Protein AF-A0A8H5UGM8-F1 (afdb_monomer_lite)

Sequence (174 aa):
MSLGTSNDRRRMASRPVYREWVQEFKPRLREKGLYYENPLTRDDIRDKAFNTFKIESEYHARVRSFIRDSQRDELRKYIRSIVPQAEDNSTQAKQRRSKTIKAMLAIVLDGLDASEFGIAAPSNLLRGNGTWDMPRTKDWIRTKVHFIGRYANMSAAEKEKLRAEATKRKEERG

Structure (mmCIF, N/CA/C/O backbone):
data_AF-A0A8H5UGM8-F1
#
_entry.id   AF-A0A8H5UGM8-F1
#
loop_
_atom_site.group_PDB
_atom_site.id
_atom_site.type_symbol
_atom_site.label_atom_id
_atom_site.label_alt_id
_atom_site.label_comp_id
_atom_site.label_asym_id
_atom_site.label_entity_id
_atom_site.la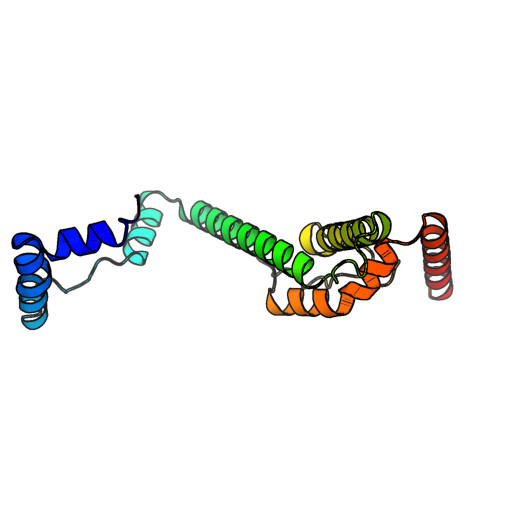bel_seq_id
_atom_site.pdbx_PDB_ins_code
_atom_site.Cartn_x
_atom_site.Cartn_y
_atom_site.Cartn_z
_atom_site.occupancy
_atom_site.B_iso_or_equiv
_atom_site.auth_seq_id
_atom_site.auth_comp_id
_atom_site.auth_asym_id
_atom_site.auth_atom_id
_atom_site.pdbx_PDB_model_num
ATOM 1 N N . MET A 1 1 ? -1.318 6.705 24.830 1.00 38.00 1 MET A N 1
ATOM 2 C CA . MET A 1 1 ? -1.252 5.550 25.752 1.00 38.00 1 MET A CA 1
ATOM 3 C C . MET A 1 1 ? 0.002 4.754 25.432 1.00 38.00 1 MET A C 1
ATOM 5 O O . MET A 1 1 ? 0.028 4.063 24.423 1.00 38.00 1 MET A O 1
ATOM 9 N N . SER A 1 2 ? 1.064 4.925 26.222 1.00 38.00 2 SER A N 1
ATOM 10 C CA . SER A 1 2 ? 2.289 4.133 26.072 1.00 38.00 2 SER A CA 1
ATOM 11 C C . SER A 1 2 ? 1.995 2.709 26.542 1.00 38.00 2 SER A C 1
ATOM 13 O O . SER A 1 2 ? 1.570 2.511 27.679 1.00 38.00 2 SER A O 1
ATOM 15 N N . LEU A 1 3 ? 2.133 1.726 25.653 1.00 49.84 3 LEU A N 1
ATOM 16 C CA . LEU A 1 3 ? 2.034 0.316 26.012 1.00 49.84 3 LEU A CA 1
ATOM 17 C C . LEU A 1 3 ? 3.177 0.013 26.986 1.00 49.84 3 LEU A C 1
ATOM 19 O O . LEU A 1 3 ? 4.335 -0.033 26.579 1.00 49.84 3 LEU A O 1
ATOM 23 N N . GLY A 1 4 ? 2.841 -0.155 28.268 1.00 48.22 4 GLY A N 1
ATOM 24 C CA . GLY A 1 4 ? 3.800 -0.464 29.324 1.00 48.22 4 GLY A CA 1
ATOM 25 C C . GLY A 1 4 ? 4.722 -1.606 28.898 1.00 48.22 4 GLY A C 1
ATOM 26 O O . GLY A 1 4 ? 4.260 -2.672 28.467 1.00 48.22 4 GLY A O 1
ATOM 27 N N . THR A 1 5 ? 6.027 -1.347 28.973 1.00 59.22 5 THR A N 1
ATOM 28 C CA . THR A 1 5 ? 7.080 -2.303 28.630 1.00 59.22 5 THR A CA 1
ATOM 29 C C . THR A 1 5 ? 6.922 -3.582 29.461 1.00 59.22 5 THR A C 1
ATOM 31 O O . THR A 1 5 ? 6.292 -3.583 30.519 1.00 59.22 5 THR A O 1
ATOM 34 N N . SER A 1 6 ? 7.485 -4.700 28.992 1.00 67.12 6 SER A N 1
ATOM 35 C CA . SER A 1 6 ? 7.424 -6.007 29.679 1.00 67.12 6 SER A CA 1
ATOM 36 C C . SER A 1 6 ? 7.766 -5.919 31.182 1.00 67.12 6 SER A C 1
ATOM 38 O O . SER A 1 6 ? 7.152 -6.585 32.018 1.00 67.12 6 SER A O 1
ATOM 40 N N . ASN A 1 7 ? 8.674 -5.004 31.536 1.00 77.81 7 ASN A N 1
ATOM 41 C CA . ASN A 1 7 ? 9.101 -4.742 32.907 1.00 77.81 7 ASN A CA 1
ATOM 42 C C . ASN A 1 7 ? 7.983 -4.143 33.787 1.00 77.81 7 ASN A C 1
ATOM 44 O O . ASN A 1 7 ? 7.839 -4.498 34.954 1.00 77.81 7 ASN A O 1
ATOM 48 N N . ASP A 1 8 ? 7.134 -3.292 33.213 1.00 76.19 8 ASP A N 1
ATOM 49 C CA . ASP A 1 8 ? 6.035 -2.630 33.919 1.00 76.19 8 ASP A CA 1
ATOM 50 C C . ASP A 1 8 ? 4.906 -3.618 34.255 1.00 76.19 8 ASP A C 1
ATOM 52 O O . ASP A 1 8 ? 4.359 -3.603 35.359 1.00 76.19 8 ASP A O 1
ATOM 56 N N . ARG A 1 9 ? 4.624 -4.567 33.348 1.00 73.56 9 ARG A N 1
ATOM 57 C CA . ARG A 1 9 ? 3.666 -5.659 33.605 1.00 73.56 9 ARG A CA 1
ATOM 58 C C . ARG A 1 9 ? 4.146 -6.579 34.723 1.00 73.56 9 ARG A C 1
ATOM 60 O O . ARG A 1 9 ? 3.357 -6.931 35.596 1.00 73.56 9 ARG A O 1
ATOM 67 N N . ARG A 1 10 ? 5.436 -6.934 34.722 1.00 77.81 10 ARG A N 1
ATOM 68 C CA . ARG A 1 10 ? 6.042 -7.763 35.775 1.00 77.81 10 ARG A CA 1
ATOM 69 C C . ARG A 1 10 ? 6.029 -7.041 37.128 1.00 77.81 10 ARG A C 1
ATOM 71 O O . ARG A 1 10 ? 5.649 -7.653 38.122 1.00 77.81 10 ARG A O 1
ATOM 78 N N . ARG A 1 11 ? 6.341 -5.738 37.153 1.00 81.12 11 ARG A N 1
ATOM 79 C CA . ARG A 1 11 ? 6.272 -4.899 38.364 1.00 81.12 11 ARG A CA 1
ATOM 80 C C . ARG A 1 11 ? 4.851 -4.772 38.913 1.00 81.12 11 ARG A C 1
ATOM 82 O O . ARG A 1 11 ? 4.660 -4.767 40.123 1.00 81.12 11 ARG A O 1
ATOM 89 N N . MET A 1 12 ? 3.845 -4.649 38.048 1.00 80.00 12 MET A N 1
ATOM 90 C CA . MET A 1 12 ? 2.448 -4.611 38.488 1.00 80.00 12 MET A CA 1
ATOM 91 C C . MET A 1 12 ? 2.001 -5.960 39.054 1.00 80.00 12 MET A C 1
ATOM 93 O O . MET A 1 12 ? 1.386 -5.987 40.113 1.00 80.00 12 MET A O 1
ATOM 97 N N . ALA A 1 13 ? 2.376 -7.074 38.418 1.00 77.25 13 ALA A N 1
ATOM 98 C CA . ALA A 1 13 ? 2.017 -8.421 38.867 1.00 77.25 13 ALA A CA 1
ATOM 99 C C . ALA A 1 13 ? 2.612 -8.816 40.235 1.00 77.25 13 ALA A C 1
ATOM 101 O O . ALA A 1 13 ? 2.061 -9.681 40.918 1.00 77.25 13 ALA A O 1
ATOM 102 N N . SER A 1 14 ? 3.721 -8.197 40.653 1.00 82.69 14 SER A N 1
ATOM 103 C CA . SER A 1 14 ? 4.320 -8.426 41.973 1.00 82.69 14 SER A CA 1
ATOM 104 C C . SER A 1 14 ? 3.679 -7.605 43.095 1.00 82.69 14 SER A C 1
ATOM 106 O O . SER A 1 14 ? 3.994 -7.842 44.258 1.00 82.69 14 SER A O 1
ATOM 108 N N . ARG A 1 15 ? 2.803 -6.637 42.788 1.00 89.12 15 ARG A N 1
ATOM 109 C CA . ARG A 1 15 ? 2.125 -5.834 43.815 1.00 89.12 15 ARG A CA 1
ATOM 110 C C . ARG A 1 15 ? 1.013 -6.659 44.477 1.00 89.12 15 ARG A C 1
ATOM 112 O O . ARG A 1 15 ? 0.131 -7.115 43.749 1.00 89.12 15 ARG A O 1
ATOM 119 N N . PRO A 1 16 ? 0.988 -6.782 45.819 1.00 89.88 16 PRO A N 1
ATOM 120 C CA . PRO A 1 16 ? -0.033 -7.552 46.537 1.00 89.88 16 PRO A CA 1
ATOM 121 C C . PRO A 1 16 ? -1.459 -7.147 46.153 1.00 89.88 16 PRO A C 1
ATOM 123 O O . PRO A 1 16 ? -2.229 -7.980 45.697 1.00 89.88 16 PRO A O 1
ATOM 126 N N . VAL A 1 17 ? -1.745 -5.840 46.146 1.00 90.06 17 VAL A N 1
ATOM 127 C CA . VAL A 1 17 ? -3.059 -5.288 45.765 1.00 90.06 17 VAL A CA 1
ATOM 128 C C . VAL A 1 17 ? -3.462 -5.653 44.331 1.00 90.06 17 VAL A C 1
ATOM 130 O O . VAL A 1 17 ? -4.627 -5.920 44.053 1.00 90.06 17 VAL A O 1
ATOM 133 N N . TYR A 1 18 ? -2.510 -5.678 43.390 1.00 86.81 18 TYR A N 1
ATOM 134 C CA . TYR A 1 18 ? -2.810 -6.069 42.011 1.00 86.81 18 TYR A CA 1
ATOM 135 C C . TYR A 1 18 ? -3.113 -7.564 41.915 1.00 86.81 18 TYR A C 1
ATOM 137 O O . TYR A 1 18 ? -4.009 -7.950 41.170 1.00 86.81 18 TYR A O 1
ATOM 145 N N . ARG A 1 19 ? -2.388 -8.401 42.665 1.00 84.56 19 ARG A N 1
ATOM 146 C CA . ARG A 1 19 ? -2.623 -9.846 42.717 1.00 84.56 19 ARG A CA 1
ATOM 147 C C . ARG A 1 19 ? -3.981 -10.161 43.343 1.00 84.56 19 ARG A C 1
ATOM 149 O O . ARG A 1 19 ? -4.796 -10.793 42.678 1.00 84.56 19 ARG A O 1
ATOM 156 N N . GLU A 1 20 ? -4.250 -9.635 44.533 1.00 88.81 20 GLU A N 1
ATOM 157 C CA . GLU A 1 20 ? -5.529 -9.796 45.236 1.00 88.81 20 GLU A CA 1
ATOM 158 C C . GLU A 1 20 ? -6.702 -9.334 44.363 1.00 88.81 20 GLU A C 1
ATOM 160 O O . GLU A 1 20 ? -7.708 -10.023 44.229 1.00 88.81 20 GLU A O 1
ATOM 165 N N . TRP A 1 21 ? -6.572 -8.200 43.672 1.00 86.44 21 TRP A N 1
ATOM 166 C CA . TRP A 1 21 ? -7.638 -7.713 42.800 1.00 86.44 21 TRP A CA 1
ATOM 167 C C . TRP A 1 21 ? -7.785 -8.525 41.501 1.00 86.44 21 TRP A C 1
ATOM 169 O O . TRP A 1 21 ? -8.878 -8.970 41.147 1.00 86.44 21 TRP A O 1
ATOM 179 N N . VAL A 1 22 ? -6.703 -8.698 40.738 1.00 86.25 22 VAL A N 1
ATOM 180 C CA . VAL A 1 22 ? -6.760 -9.240 39.368 1.00 86.25 22 VAL A CA 1
ATOM 181 C C . VAL A 1 22 ? -6.793 -10.762 39.342 1.00 86.25 22 VAL A C 1
ATOM 183 O O . VAL A 1 22 ? -7.474 -11.319 38.480 1.00 86.25 22 VAL A O 1
ATOM 186 N N . GLN A 1 23 ? -6.064 -11.422 40.241 1.00 84.44 23 GLN A N 1
ATOM 187 C CA . GLN A 1 23 ? -5.907 -12.877 40.253 1.00 84.44 23 GLN A CA 1
ATOM 188 C C . GLN A 1 23 ? -6.846 -13.579 41.236 1.00 84.44 23 GLN A C 1
ATOM 190 O O . GLN A 1 23 ? -7.157 -14.740 41.008 1.00 84.44 23 GLN A O 1
ATOM 195 N N . GLU A 1 24 ? -7.339 -12.901 42.275 1.00 86.62 24 GLU A N 1
ATOM 196 C CA . GLU A 1 24 ? -8.201 -13.538 43.284 1.00 86.62 24 GLU A CA 1
ATOM 197 C C . GLU A 1 24 ? -9.632 -12.986 43.235 1.00 86.62 24 GLU A C 1
ATOM 199 O O . GLU A 1 24 ? -10.592 -13.726 43.015 1.00 86.62 24 GLU A O 1
ATOM 204 N N . PHE A 1 25 ? -9.800 -11.667 43.345 1.00 88.06 25 PHE A N 1
ATOM 205 C CA . PHE A 1 25 ? -11.117 -11.038 43.418 1.00 88.06 25 PHE A CA 1
ATOM 206 C C . PHE A 1 25 ? -11.897 -11.134 42.099 1.00 88.06 25 PHE A C 1
ATOM 208 O O . PHE A 1 25 ? -13.048 -11.574 42.098 1.00 88.06 25 PHE A O 1
ATOM 215 N N . LYS A 1 26 ? -11.287 -10.768 40.960 1.00 84.31 26 LYS A N 1
ATOM 216 C CA . LYS A 1 26 ? -11.962 -10.833 39.647 1.00 84.31 26 LYS A CA 1
ATOM 217 C C . LYS A 1 26 ? -12.369 -12.264 39.254 1.00 84.31 26 LYS A C 1
ATOM 219 O O . LYS A 1 26 ? -13.501 -12.415 38.793 1.00 84.31 26 LYS A O 1
ATOM 224 N N . PRO A 1 27 ? -11.526 -13.304 39.416 1.00 85.56 27 PRO A N 1
ATOM 225 C CA . PRO A 1 27 ? -11.940 -14.685 39.162 1.00 85.56 27 PRO A CA 1
ATOM 226 C C . PRO A 1 27 ? -13.043 -15.166 40.105 1.00 85.56 27 PRO A C 1
ATOM 228 O O . PRO A 1 27 ? -14.025 -15.723 39.626 1.00 85.56 27 PRO A O 1
ATOM 231 N N . ARG A 1 28 ? -12.978 -14.837 41.403 1.00 87.31 28 ARG A N 1
ATOM 232 C CA . ARG A 1 28 ? -14.044 -15.178 42.362 1.00 87.31 28 ARG A CA 1
ATOM 233 C C . ARG A 1 28 ? -15.397 -14.558 41.996 1.00 87.31 28 ARG A C 1
ATOM 235 O O . ARG A 1 28 ? -16.440 -15.154 42.243 1.00 87.31 28 ARG A O 1
ATOM 242 N N . LEU A 1 29 ? -15.403 -13.357 41.416 1.00 83.88 29 LEU A N 1
ATOM 243 C CA . LEU A 1 29 ? -16.627 -12.743 40.890 1.00 83.88 29 LEU A CA 1
ATOM 244 C C . LEU A 1 29 ? -17.129 -13.433 39.613 1.00 83.88 29 LEU A C 1
ATOM 246 O O . LEU A 1 29 ? -18.338 -13.607 39.475 1.00 83.88 29 LEU A O 1
ATOM 250 N N . ARG A 1 30 ? -16.224 -13.874 38.723 1.00 78.06 30 ARG A N 1
ATOM 251 C CA . ARG A 1 30 ? -16.576 -14.665 37.526 1.00 78.06 30 ARG A CA 1
ATOM 252 C C . ARG A 1 30 ? -17.235 -15.988 37.888 1.00 78.06 30 ARG A C 1
ATOM 254 O O . ARG A 1 30 ? -18.266 -16.308 37.316 1.00 78.06 30 ARG A O 1
ATOM 261 N N . GLU A 1 31 ? -16.661 -16.726 38.836 1.00 83.88 31 GLU A N 1
ATOM 262 C CA . GLU A 1 31 ? -17.210 -18.007 39.309 1.00 83.88 31 GLU A CA 1
ATOM 263 C C . GLU A 1 31 ? -18.624 -17.853 39.876 1.00 83.88 31 GLU A C 1
ATOM 265 O O . GLU A 1 31 ? -19.459 -18.736 39.716 1.00 83.88 31 GLU A O 1
ATOM 270 N N . LYS A 1 32 ? -18.911 -16.703 40.494 1.00 86.75 32 LYS A N 1
ATOM 271 C CA . LYS A 1 32 ? -20.233 -16.367 41.036 1.00 86.75 32 LYS A CA 1
ATOM 272 C C . LYS A 1 32 ? -21.194 -15.764 40.006 1.00 86.75 32 LYS A C 1
ATOM 274 O O . LYS A 1 32 ? -22.302 -15.399 40.380 1.00 86.75 32 LYS A O 1
ATOM 279 N N . GLY A 1 33 ? -20.775 -15.597 38.748 1.00 78.25 33 GLY A N 1
ATOM 280 C CA . GLY A 1 33 ? -21.573 -14.952 37.698 1.00 78.25 33 GLY A CA 1
ATOM 281 C C . GLY A 1 33 ? -21.851 -13.460 37.929 1.00 78.25 33 GLY A C 1
ATOM 282 O O . GLY A 1 33 ? -22.659 -12.867 37.225 1.00 78.25 33 GLY A O 1
ATOM 283 N N . LEU A 1 34 ? -21.190 -12.826 38.902 1.00 73.94 34 LEU A N 1
ATOM 284 C CA . LEU A 1 34 ? -21.471 -11.448 39.299 1.00 73.94 34 LEU A CA 1
ATOM 285 C C . LEU A 1 34 ? -20.746 -10.450 38.384 1.00 73.94 34 LEU A C 1
ATOM 287 O O . LEU A 1 34 ? -19.547 -10.583 38.136 1.00 73.94 34 LEU A O 1
ATOM 291 N N . TYR A 1 35 ? -21.453 -9.399 37.954 1.00 68.25 35 TYR A N 1
ATOM 292 C CA . TYR A 1 35 ? -20.912 -8.260 37.189 1.00 68.25 35 TYR A CA 1
ATOM 293 C C . TYR A 1 35 ? -20.353 -8.596 35.788 1.00 68.25 35 TYR A C 1
ATOM 295 O O . TYR A 1 35 ? -19.555 -7.831 35.245 1.00 68.25 35 TYR A O 1
ATOM 303 N N . TYR A 1 36 ? -20.761 -9.728 35.201 1.00 67.88 36 TYR A N 1
ATOM 304 C CA . TYR A 1 36 ? -20.412 -10.128 33.826 1.00 67.88 36 TYR A CA 1
ATOM 305 C C . TYR A 1 36 ? -21.572 -10.029 32.834 1.00 67.88 36 TYR A C 1
ATOM 307 O O . TYR A 1 36 ? -21.393 -10.322 31.653 1.00 67.88 36 TYR A O 1
ATOM 315 N N . GLU A 1 37 ? -22.743 -9.592 33.285 1.00 66.25 37 GLU A N 1
ATOM 316 C CA . GLU A 1 37 ? -23.873 -9.335 32.404 1.00 66.25 37 GLU A CA 1
ATOM 317 C C . GLU A 1 37 ? -23.558 -8.097 31.554 1.00 66.25 37 GLU A C 1
ATOM 319 O O . GLU A 1 37 ? -23.517 -6.971 32.045 1.00 66.25 37 GLU A O 1
ATOM 324 N N . ASN A 1 38 ? -23.293 -8.327 30.267 1.00 66.06 38 ASN A N 1
ATOM 325 C CA . ASN A 1 38 ? -23.036 -7.307 29.249 1.00 66.06 38 ASN A CA 1
ATOM 326 C C . ASN A 1 38 ? -21.714 -6.521 29.407 1.00 66.06 38 ASN A C 1
ATOM 328 O O . ASN A 1 38 ? -21.718 -5.319 29.695 1.00 66.06 38 ASN A O 1
ATOM 332 N N . PRO A 1 39 ? -20.545 -7.155 29.166 1.00 73.75 39 PRO A N 1
ATOM 333 C CA . PRO A 1 39 ? -19.306 -6.403 29.038 1.00 73.75 39 PRO A CA 1
ATOM 334 C C . PRO A 1 39 ? -19.446 -5.442 27.857 1.00 73.75 39 PRO A C 1
ATOM 336 O O . PRO A 1 39 ? -19.521 -5.873 26.712 1.00 73.75 39 PRO A O 1
ATOM 339 N N . LEU A 1 40 ? -19.474 -4.142 28.153 1.00 80.38 40 LEU A N 1
ATOM 340 C CA . LEU A 1 40 ? -19.509 -3.087 27.149 1.00 80.38 40 LEU A CA 1
ATOM 341 C C . LEU A 1 40 ? -18.380 -3.323 26.137 1.00 80.38 40 LEU A C 1
ATOM 343 O O . LEU A 1 40 ? -17.196 -3.196 26.470 1.00 80.38 40 LEU A O 1
ATOM 347 N N . THR A 1 41 ? -18.739 -3.707 24.916 1.00 88.12 41 THR A N 1
ATOM 348 C CA . THR A 1 41 ? -17.751 -4.036 23.897 1.00 88.12 41 THR A CA 1
ATOM 349 C C . THR A 1 41 ? -17.233 -2.765 23.238 1.00 88.12 41 THR A C 1
ATOM 351 O O . THR A 1 41 ? -17.841 -1.693 23.282 1.00 88.12 41 THR A O 1
ATOM 354 N N . ARG A 1 42 ? -16.074 -2.876 22.584 1.00 90.62 42 ARG A N 1
ATOM 355 C CA . ARG A 1 42 ? -15.555 -1.794 21.738 1.00 90.62 42 ARG A CA 1
ATOM 356 C C . ARG A 1 42 ? -16.579 -1.388 20.675 1.00 90.62 42 ARG A C 1
ATOM 358 O O . ARG A 1 42 ? -16.659 -0.214 20.327 1.00 90.62 42 ARG A O 1
ATOM 365 N N . ASP A 1 43 ? -17.316 -2.364 20.165 1.00 90.75 43 ASP A N 1
ATOM 366 C CA . ASP A 1 43 ? -18.276 -2.166 19.096 1.00 90.75 43 ASP A CA 1
ATOM 367 C C . ASP A 1 43 ? -19.516 -1.436 19.644 1.00 90.75 43 ASP A C 1
ATOM 369 O O . ASP A 1 43 ? -19.881 -0.410 19.083 1.00 90.75 43 ASP A O 1
ATOM 373 N N . ASP A 1 44 ? -20.003 -1.788 20.841 1.00 91.56 44 ASP A N 1
ATOM 374 C CA . ASP A 1 44 ? -21.066 -1.029 21.528 1.00 91.56 44 ASP A CA 1
ATOM 375 C C . ASP A 1 44 ? -20.671 0.431 21.798 1.00 91.56 44 ASP A C 1
ATOM 377 O O . ASP A 1 44 ? -21.482 1.349 21.670 1.00 91.56 44 ASP A O 1
ATOM 381 N N . ILE A 1 45 ? -19.416 0.674 22.199 1.00 93.19 45 ILE A N 1
ATOM 382 C CA . ILE A 1 45 ? -18.900 2.034 22.429 1.00 93.19 45 ILE A CA 1
ATOM 383 C C . ILE A 1 45 ? -18.833 2.810 21.117 1.00 93.19 45 ILE A C 1
ATOM 385 O O . ILE A 1 45 ? -19.200 3.984 21.080 1.00 93.19 45 ILE A O 1
ATOM 389 N N . ARG A 1 46 ? -18.351 2.170 20.048 1.00 93.88 46 ARG A N 1
ATOM 390 C CA . ARG A 1 46 ? -18.265 2.774 18.718 1.00 93.88 46 ARG A CA 1
ATOM 391 C C . ARG A 1 46 ? -19.655 3.145 18.210 1.00 93.88 46 ARG A C 1
ATOM 393 O O . ARG A 1 46 ? -19.836 4.277 17.777 1.00 93.88 46 ARG A O 1
ATOM 400 N N . ASP A 1 47 ? -20.626 2.253 18.342 1.0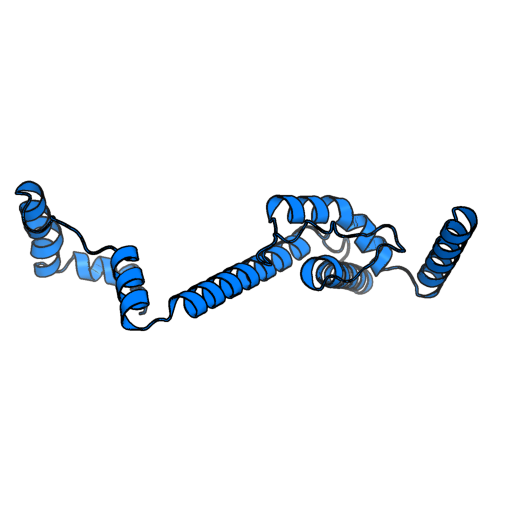0 94.56 47 ASP A N 1
ATOM 401 C CA . ASP A 1 47 ? -21.987 2.474 17.854 1.00 94.56 47 ASP A CA 1
ATOM 402 C C . ASP A 1 47 ? -22.690 3.562 18.679 1.00 94.56 47 ASP A C 1
ATOM 404 O O . ASP A 1 47 ? -23.342 4.452 18.130 1.00 94.56 47 ASP A O 1
ATOM 408 N N . LYS A 1 48 ? -22.475 3.593 20.003 1.00 94.50 48 LYS A N 1
ATOM 409 C CA . LYS A 1 48 ? -22.886 4.730 20.845 1.00 94.50 48 LYS A CA 1
ATOM 410 C C . LYS A 1 48 ? -22.237 6.035 20.385 1.00 94.50 48 LYS A C 1
ATOM 412 O O . LYS A 1 48 ? -22.924 7.044 20.283 1.00 94.50 48 LYS A O 1
ATOM 417 N N . ALA A 1 49 ? -20.942 6.036 20.074 1.00 95.00 49 ALA A N 1
ATOM 418 C CA . ALA A 1 49 ? -20.252 7.226 19.585 1.00 95.00 49 ALA A CA 1
ATOM 419 C C . ALA A 1 49 ? -20.784 7.685 18.216 1.00 95.00 49 ALA A C 1
ATOM 421 O O . ALA A 1 49 ? -20.963 8.883 18.005 1.00 95.00 49 ALA A O 1
ATOM 422 N N . PHE A 1 50 ? -21.098 6.762 17.306 1.00 97.12 50 PHE A N 1
ATOM 423 C CA . PHE A 1 50 ? -21.756 7.084 16.039 1.00 97.12 50 PHE A CA 1
ATOM 424 C C . PHE A 1 50 ? -23.122 7.722 16.271 1.00 97.12 50 PHE A C 1
ATOM 426 O O . PHE A 1 50 ? -23.416 8.767 15.692 1.00 97.12 50 PHE A O 1
ATOM 433 N N . ASN A 1 51 ? -23.920 7.159 17.177 1.00 95.06 51 ASN A N 1
ATOM 434 C CA . ASN A 1 51 ? -25.240 7.683 17.500 1.00 95.06 51 ASN A CA 1
ATOM 435 C C . ASN A 1 51 ? -25.192 9.064 18.159 1.00 95.06 51 ASN A C 1
ATOM 437 O O . ASN A 1 51 ? -26.005 9.919 17.801 1.00 95.06 51 ASN A O 1
ATOM 441 N N . THR A 1 52 ? -24.247 9.290 19.071 1.00 97.12 52 THR A N 1
ATOM 442 C CA . THR A 1 52 ? -24.107 10.548 19.817 1.00 97.12 52 THR A CA 1
ATOM 443 C C . THR A 1 52 ? -23.467 11.652 18.980 1.00 97.12 52 THR A C 1
ATOM 445 O O . THR A 1 52 ? -23.972 12.769 18.958 1.00 97.12 52 THR A O 1
ATOM 448 N N . PHE A 1 53 ? -22.368 11.359 18.280 1.00 96.19 53 PHE A N 1
ATOM 449 C CA . PHE A 1 53 ? -21.558 12.375 17.597 1.00 96.19 53 PHE A CA 1
ATOM 450 C C . PHE A 1 53 ? -21.802 12.450 16.084 1.00 96.19 53 PHE A C 1
ATOM 452 O O . PHE A 1 53 ? -21.302 13.366 15.441 1.00 96.19 53 PHE A O 1
ATOM 459 N N . LYS A 1 54 ? -22.556 11.504 15.504 1.00 95.50 54 LYS A N 1
ATOM 460 C CA . LYS A 1 54 ? -22.878 11.438 14.063 1.00 95.50 54 LYS A CA 1
ATOM 461 C C . LYS A 1 54 ? -21.645 11.386 13.143 1.00 95.50 54 LYS A C 1
ATOM 463 O O . LYS A 1 54 ? -21.664 11.899 12.031 1.00 95.50 54 LYS A O 1
ATOM 468 N N . ILE A 1 55 ? -20.581 10.717 13.596 1.00 95.75 55 ILE A N 1
ATOM 469 C CA . ILE A 1 55 ? -19.262 10.648 12.925 1.00 95.75 55 ILE A CA 1
ATOM 470 C C . ILE A 1 55 ? -19.014 9.369 12.104 1.00 95.75 55 ILE A C 1
ATOM 472 O O . ILE A 1 55 ? -17.889 9.117 11.676 1.00 95.75 55 ILE A O 1
ATOM 476 N N . GLU A 1 56 ? -20.020 8.517 11.915 1.00 95.38 56 GLU A N 1
ATOM 477 C CA . GLU A 1 56 ? -19.856 7.188 11.304 1.00 95.38 56 GLU A CA 1
ATOM 478 C C . GLU A 1 56 ? -19.231 7.238 9.899 1.00 95.38 56 GLU A C 1
ATOM 480 O O . GLU A 1 56 ? -18.282 6.508 9.595 1.00 95.38 56 GLU A O 1
ATOM 485 N N . SER A 1 57 ? -19.708 8.150 9.049 1.00 94.12 57 SER A N 1
ATOM 486 C CA . SER A 1 57 ? -19.205 8.318 7.681 1.00 94.12 57 SER A CA 1
ATOM 487 C C . SER A 1 57 ? -17.725 8.719 7.654 1.00 94.12 57 SER A C 1
ATOM 489 O O . SER A 1 57 ? -16.936 8.133 6.904 1.00 94.12 57 SER A O 1
ATOM 491 N N . GLU A 1 58 ? -17.330 9.667 8.509 1.00 94.75 58 GLU A N 1
ATOM 492 C CA . GLU A 1 58 ? -15.949 10.126 8.663 1.00 94.75 58 GLU A CA 1
ATOM 493 C C . GLU A 1 58 ? -15.054 9.015 9.221 1.00 94.75 58 GLU A C 1
ATOM 495 O O . GLU A 1 58 ? -13.961 8.777 8.700 1.00 94.75 58 GLU A O 1
ATOM 500 N N . TYR A 1 59 ? -15.524 8.288 10.237 1.00 94.75 59 TYR A N 1
ATOM 501 C CA . TYR A 1 59 ? -14.808 7.145 10.793 1.00 94.75 59 TYR A CA 1
ATOM 502 C C . TYR A 1 59 ? -14.502 6.113 9.707 1.00 94.75 59 TYR A C 1
ATOM 504 O O . TYR A 1 59 ? -13.345 5.728 9.524 1.00 94.75 59 TYR A O 1
ATOM 512 N N . HIS A 1 60 ? -15.507 5.701 8.931 1.00 93.12 60 HIS A N 1
ATOM 513 C CA . HIS A 1 60 ? -15.300 4.728 7.864 1.00 93.12 60 HIS A CA 1
ATOM 514 C C . HIS A 1 60 ? -14.418 5.270 6.735 1.00 93.12 60 HIS A C 1
ATOM 516 O O . HIS A 1 60 ? -13.638 4.506 6.164 1.00 93.12 60 HIS A O 1
ATOM 522 N N . ALA A 1 61 ? -14.476 6.569 6.428 1.00 92.56 61 ALA A N 1
ATOM 523 C CA . ALA A 1 61 ? -13.551 7.193 5.484 1.00 92.56 61 ALA A CA 1
ATOM 524 C C . ALA A 1 61 ? -12.097 7.125 5.980 1.00 92.56 61 ALA A C 1
ATOM 526 O O . ALA A 1 61 ? -11.213 6.713 5.226 1.00 92.56 61 ALA A O 1
ATOM 527 N N . ARG A 1 62 ? -11.853 7.431 7.261 1.00 94.38 62 ARG A N 1
ATOM 528 C CA . ARG A 1 62 ? -10.527 7.325 7.890 1.00 94.38 62 ARG A CA 1
ATOM 529 C C . ARG A 1 62 ? -10.025 5.885 7.928 1.00 94.38 62 ARG A C 1
ATOM 531 O O . ARG A 1 62 ? -8.874 5.643 7.582 1.00 94.38 62 ARG A O 1
ATOM 538 N N . VAL A 1 63 ? -10.882 4.924 8.280 1.00 93.44 63 VAL A N 1
ATOM 539 C CA . VAL A 1 63 ? -10.539 3.492 8.253 1.00 93.44 63 VAL A CA 1
ATOM 540 C C . VAL A 1 63 ? -10.162 3.052 6.839 1.00 93.44 63 VAL A C 1
ATOM 542 O O . VAL A 1 63 ? -9.140 2.392 6.663 1.00 93.44 63 VAL A O 1
ATOM 545 N N . ARG A 1 64 ? -10.931 3.449 5.816 1.00 92.62 64 ARG A N 1
ATOM 546 C CA . ARG A 1 64 ? -10.595 3.147 4.415 1.00 92.62 64 ARG A CA 1
ATOM 547 C C . ARG A 1 64 ? -9.261 3.762 4.000 1.00 92.62 64 ARG A C 1
ATOM 549 O O . ARG A 1 64 ? -8.454 3.059 3.398 1.00 92.62 64 ARG A O 1
ATOM 556 N N . SER A 1 65 ? -9.009 5.027 4.346 1.00 93.00 65 SER A N 1
ATOM 557 C CA . SER A 1 65 ? -7.721 5.680 4.074 1.00 93.00 65 SER A CA 1
ATOM 558 C C . SER A 1 65 ? -6.576 4.930 4.744 1.00 93.00 65 SER A C 1
ATOM 560 O O . SER A 1 65 ? -5.610 4.580 4.080 1.00 93.00 65 SER A O 1
ATOM 562 N N . PHE A 1 66 ? -6.722 4.592 6.026 1.00 95.50 66 PHE A N 1
ATOM 563 C CA . PHE A 1 66 ? -5.713 3.854 6.779 1.00 95.50 66 PHE A CA 1
ATOM 564 C C . PHE A 1 66 ? -5.399 2.491 6.150 1.00 95.50 66 PHE A C 1
ATOM 566 O O . PHE A 1 66 ? -4.231 2.145 5.979 1.00 95.50 66 PHE A O 1
ATOM 573 N N . ILE A 1 67 ? -6.427 1.725 5.767 1.00 94.81 67 ILE A N 1
ATOM 574 C CA . ILE A 1 67 ? -6.243 0.436 5.086 1.00 94.81 67 ILE A CA 1
ATOM 575 C C . ILE A 1 67 ? -5.512 0.642 3.759 1.00 94.81 67 ILE A C 1
ATOM 577 O O . ILE A 1 67 ? -4.558 -0.079 3.471 1.00 94.81 67 ILE A O 1
ATOM 581 N N . ARG A 1 68 ? -5.924 1.635 2.964 1.00 93.62 68 ARG A N 1
ATOM 582 C CA . ARG A 1 68 ? -5.287 1.953 1.684 1.00 93.62 68 ARG A CA 1
ATOM 583 C C . ARG A 1 68 ? -3.815 2.323 1.874 1.00 93.62 68 ARG A C 1
ATOM 585 O O . ARG A 1 68 ? -2.964 1.770 1.186 1.00 93.62 68 ARG A O 1
ATOM 592 N N . ASP A 1 69 ? -3.493 3.196 2.819 1.00 95.12 69 ASP A N 1
ATOM 593 C CA . ASP A 1 69 ? -2.114 3.613 3.090 1.00 95.12 69 ASP A CA 1
ATOM 594 C C . ASP A 1 69 ? -1.256 2.438 3.580 1.00 95.12 69 ASP A C 1
ATOM 596 O O . ASP A 1 69 ? -0.143 2.226 3.092 1.00 95.12 69 ASP A O 1
ATOM 600 N N . SER A 1 70 ? -1.812 1.601 4.461 1.00 96.75 70 SER A N 1
ATOM 601 C CA . SER A 1 70 ? -1.156 0.383 4.939 1.00 96.75 70 SER A CA 1
ATOM 602 C C . SER A 1 70 ? -0.849 -0.593 3.796 1.00 96.75 70 SER A C 1
ATOM 604 O O . SER A 1 70 ? 0.285 -1.061 3.669 1.00 96.75 70 SER A O 1
ATOM 606 N N . GLN A 1 71 ? -1.819 -0.842 2.911 1.00 96.25 71 GLN A N 1
ATOM 607 C CA . GLN A 1 71 ? -1.628 -1.679 1.724 1.00 96.25 71 GLN A CA 1
ATOM 608 C C . GLN A 1 71 ? -0.600 -1.081 0.761 1.00 96.25 71 GLN A C 1
ATOM 610 O O . GLN A 1 71 ? 0.246 -1.806 0.238 1.00 96.25 71 GLN A O 1
ATOM 615 N N . ARG A 1 72 ? -0.630 0.239 0.543 1.00 95.50 72 ARG A N 1
ATOM 616 C CA . ARG A 1 72 ? 0.343 0.941 -0.303 1.00 95.50 72 ARG A CA 1
ATOM 617 C C . ARG A 1 72 ? 1.767 0.718 0.200 1.00 95.50 72 ARG A C 1
ATOM 619 O O . ARG A 1 72 ? 2.665 0.432 -0.595 1.00 95.50 72 ARG A O 1
ATOM 626 N N . ASP A 1 73 ? 1.983 0.816 1.507 1.00 97.00 73 ASP A N 1
ATOM 627 C CA . ASP A 1 73 ? 3.291 0.581 2.116 1.00 97.00 73 ASP A CA 1
ATOM 628 C C . ASP A 1 73 ? 3.704 -0.894 2.094 1.00 97.00 73 ASP A C 1
ATOM 630 O O . ASP A 1 73 ? 4.879 -1.203 1.865 1.00 97.00 73 ASP A O 1
ATOM 634 N N . GLU A 1 74 ? 2.761 -1.820 2.263 1.00 97.38 74 GLU A N 1
ATOM 635 C CA . GLU A 1 74 ? 3.017 -3.250 2.091 1.00 97.38 74 GLU A CA 1
ATOM 636 C C . GLU A 1 74 ? 3.446 -3.576 0.653 1.00 97.38 74 GLU A C 1
ATOM 638 O O . GLU A 1 74 ? 4.463 -4.241 0.442 1.00 97.38 74 GLU A O 1
ATOM 643 N N . LEU A 1 75 ? 2.735 -3.050 -0.348 1.00 96.19 75 LEU A N 1
ATOM 644 C CA . LEU A 1 75 ? 3.068 -3.231 -1.761 1.00 96.19 75 LEU A CA 1
ATOM 645 C C . LEU A 1 75 ? 4.417 -2.600 -2.112 1.00 96.19 75 LEU A C 1
ATOM 647 O O . LEU A 1 75 ? 5.204 -3.213 -2.8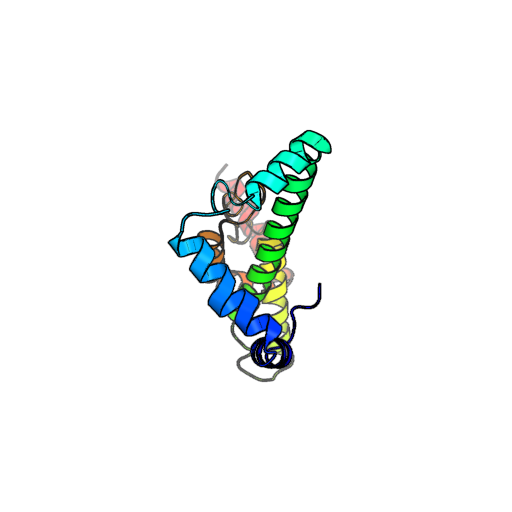32 1.00 96.19 75 LEU A O 1
ATOM 651 N N . ARG A 1 76 ? 4.747 -1.424 -1.559 1.00 96.88 76 ARG A N 1
ATOM 652 C CA . ARG A 1 76 ? 6.086 -0.822 -1.700 1.00 96.88 76 ARG A CA 1
ATOM 653 C C . ARG A 1 76 ? 7.186 -1.756 -1.211 1.00 96.88 76 ARG A C 1
ATOM 655 O O . ARG A 1 76 ? 8.202 -1.911 -1.891 1.00 96.88 76 ARG A O 1
ATOM 662 N N . LYS A 1 77 ? 7.003 -2.371 -0.038 1.00 97.44 77 LYS A N 1
ATOM 663 C CA . LYS A 1 77 ? 7.958 -3.342 0.519 1.00 97.44 77 LYS A CA 1
ATOM 664 C C . LYS A 1 77 ? 8.045 -4.586 -0.363 1.00 97.44 77 LYS A C 1
ATOM 666 O O . LYS A 1 77 ? 9.149 -5.000 -0.704 1.00 97.44 77 LYS A O 1
ATOM 671 N N . TYR A 1 78 ? 6.903 -5.114 -0.797 1.00 97.38 78 TYR A N 1
ATOM 672 C CA . TYR A 1 78 ? 6.828 -6.305 -1.641 1.00 97.38 78 TYR A CA 1
ATOM 673 C C . TYR A 1 78 ? 7.489 -6.116 -3.017 1.00 97.38 78 TYR A C 1
ATOM 675 O O . TYR A 1 78 ? 8.272 -6.953 -3.462 1.00 97.38 78 TYR A O 1
ATOM 683 N N . ILE A 1 79 ? 7.251 -4.980 -3.679 1.00 96.19 79 ILE A N 1
ATOM 684 C CA . ILE A 1 79 ? 7.911 -4.636 -4.947 1.00 96.19 79 ILE A CA 1
ATOM 685 C C . ILE A 1 79 ? 9.429 -4.579 -4.752 1.00 96.19 79 ILE A C 1
ATOM 687 O O . ILE A 1 79 ? 10.186 -5.132 -5.543 1.00 96.19 79 ILE A O 1
ATOM 691 N N . ARG A 1 80 ? 9.906 -3.958 -3.668 1.00 95.81 80 ARG A N 1
ATOM 692 C CA . ARG A 1 80 ? 11.346 -3.910 -3.382 1.00 95.81 80 ARG A CA 1
ATOM 693 C C . ARG A 1 80 ? 11.943 -5.288 -3.094 1.00 95.81 80 ARG A C 1
ATOM 695 O O . ARG A 1 80 ? 13.127 -5.457 -3.367 1.00 95.81 80 ARG A O 1
ATOM 702 N N . SER A 1 81 ? 11.175 -6.234 -2.548 1.00 95.94 81 SER A N 1
ATOM 703 C CA . SER A 1 81 ? 11.662 -7.592 -2.283 1.00 95.94 81 SER A CA 1
ATOM 704 C C . SER A 1 81 ? 11.672 -8.485 -3.522 1.00 95.94 81 SER A C 1
ATOM 706 O O . SER A 1 81 ? 12.532 -9.350 -3.616 1.00 95.94 81 SER A O 1
ATOM 708 N N . ILE A 1 82 ? 10.738 -8.293 -4.461 1.00 95.38 82 ILE A N 1
ATOM 709 C CA . ILE A 1 82 ? 10.637 -9.142 -5.660 1.00 95.38 82 ILE A CA 1
ATOM 710 C C . ILE A 1 82 ? 11.595 -8.709 -6.775 1.00 95.38 82 ILE A C 1
ATOM 712 O O . ILE A 1 82 ? 11.995 -9.529 -7.595 1.00 95.38 82 ILE A O 1
ATOM 716 N N . VAL A 1 83 ? 11.959 -7.422 -6.833 1.00 93.50 83 VAL A N 1
ATOM 717 C CA . VAL A 1 83 ? 12.921 -6.938 -7.827 1.00 93.50 83 VAL A CA 1
ATOM 718 C C . VAL A 1 83 ? 14.308 -7.481 -7.466 1.00 93.50 83 VAL A C 1
ATOM 720 O O . VAL A 1 83 ? 14.795 -7.153 -6.373 1.00 93.50 83 VAL A O 1
ATOM 723 N N . PRO A 1 84 ? 14.958 -8.244 -8.372 1.00 87.56 84 PRO A N 1
ATOM 724 C CA . PRO A 1 84 ? 16.262 -8.844 -8.119 1.00 87.56 84 PRO A CA 1
ATOM 725 C C . PRO A 1 84 ? 17.267 -7.832 -7.576 1.00 87.56 84 PRO A C 1
ATOM 727 O O . PRO A 1 84 ? 17.258 -6.652 -7.950 1.00 87.56 84 PRO A O 1
ATOM 730 N N . GLN A 1 85 ? 18.117 -8.285 -6.656 1.00 87.25 85 GLN A N 1
ATOM 731 C CA . GLN A 1 85 ? 19.254 -7.478 -6.231 1.00 87.25 85 GLN A CA 1
ATOM 732 C C . GLN A 1 85 ? 20.208 -7.278 -7.407 1.00 87.25 85 GLN A C 1
ATOM 734 O O . GLN A 1 85 ? 20.197 -8.043 -8.369 1.00 87.25 85 GLN A O 1
ATOM 739 N N . ALA A 1 86 ? 20.994 -6.207 -7.346 1.00 81.44 86 ALA A N 1
ATOM 740 C CA . ALA A 1 86 ? 22.031 -5.990 -8.338 1.00 81.44 86 ALA A CA 1
ATOM 741 C C . ALA A 1 86 ? 23.030 -7.159 -8.268 1.00 81.44 86 ALA A C 1
ATOM 743 O O . ALA A 1 86 ? 23.518 -7.470 -7.183 1.00 81.44 86 ALA A O 1
ATOM 744 N N . GLU A 1 87 ? 23.270 -7.814 -9.405 1.00 75.31 87 GLU A N 1
ATOM 745 C CA . GLU A 1 87 ? 24.183 -8.963 -9.521 1.00 75.31 87 GLU A CA 1
ATOM 746 C C . GLU A 1 87 ? 25.612 -8.586 -9.116 1.00 75.31 87 GLU A C 1
ATOM 748 O O . GLU A 1 87 ? 26.330 -9.383 -8.520 1.00 75.31 87 GLU A O 1
ATOM 753 N N . ASP A 1 88 ? 25.991 -7.335 -9.378 1.00 78.38 88 ASP A N 1
ATOM 754 C CA . ASP A 1 88 ? 27.234 -6.730 -8.943 1.00 78.38 88 ASP A CA 1
ATOM 755 C C . ASP A 1 88 ? 26.973 -5.437 -8.153 1.00 78.38 88 ASP A C 1
ATOM 757 O O . ASP A 1 88 ? 25.919 -4.798 -8.217 1.00 78.38 88 ASP A O 1
ATOM 761 N N . ASN A 1 89 ? 27.973 -5.002 -7.389 1.00 79.50 89 ASN A N 1
ATOM 762 C CA . ASN A 1 89 ? 27.903 -3.736 -6.661 1.00 79.50 89 ASN A CA 1
ATOM 763 C C . ASN A 1 89 ? 28.077 -2.502 -7.567 1.00 79.50 89 ASN A C 1
ATOM 765 O O . ASN A 1 89 ? 28.250 -1.392 -7.045 1.00 79.50 89 ASN A O 1
ATOM 769 N N . SER A 1 90 ? 27.997 -2.673 -8.893 1.00 89.12 90 SER A N 1
ATOM 770 C CA . SER A 1 90 ? 28.196 -1.603 -9.862 1.00 89.12 90 SER A CA 1
ATOM 771 C C . SER A 1 90 ? 27.120 -0.526 -9.737 1.00 89.12 90 SER A C 1
ATOM 773 O O . SER A 1 90 ? 25.941 -0.775 -9.450 1.00 89.12 90 SER A O 1
ATOM 775 N N . THR A 1 91 ? 27.520 0.717 -9.994 1.00 89.56 91 THR A N 1
ATOM 776 C CA . THR A 1 91 ? 26.597 1.856 -10.038 1.00 89.56 91 THR A CA 1
ATOM 777 C C . THR A 1 91 ? 25.506 1.635 -11.086 1.00 89.56 91 THR A C 1
ATOM 779 O O . THR A 1 91 ? 24.342 1.960 -10.847 1.00 89.56 91 THR A O 1
ATOM 782 N N . GLN A 1 92 ? 25.847 1.020 -12.222 1.00 88.50 92 GLN A N 1
ATOM 783 C CA . GLN A 1 92 ? 24.908 0.791 -13.313 1.00 88.50 92 GLN A CA 1
ATOM 784 C C . GLN A 1 92 ? 23.827 -0.233 -12.935 1.00 88.50 92 GLN A C 1
ATOM 786 O O . GLN A 1 92 ? 22.645 0.022 -13.168 1.00 88.50 92 GLN A O 1
ATOM 791 N N . ALA A 1 93 ? 24.181 -1.352 -12.296 1.00 88.31 93 ALA A N 1
ATOM 792 C CA . ALA A 1 93 ? 23.196 -2.339 -11.855 1.00 88.31 93 ALA A CA 1
ATOM 793 C C . ALA A 1 93 ? 22.270 -1.785 -10.759 1.00 88.31 93 ALA A C 1
ATOM 795 O O . ALA A 1 93 ? 21.050 -1.978 -10.818 1.00 88.31 93 ALA A O 1
ATOM 796 N N . LYS A 1 94 ? 22.808 -0.995 -9.818 1.00 91.81 94 LYS A N 1
ATOM 797 C CA . LYS A 1 94 ? 22.014 -0.275 -8.803 1.00 91.81 94 LYS A CA 1
ATOM 798 C C . LYS A 1 94 ? 21.028 0.714 -9.433 1.00 91.81 94 LYS A C 1
ATOM 800 O O . LYS A 1 94 ? 19.868 0.790 -9.009 1.00 91.81 94 LYS A O 1
ATOM 805 N N . GLN A 1 95 ? 21.451 1.438 -10.470 1.00 92.88 95 GLN A N 1
ATOM 806 C CA . GLN A 1 95 ? 20.581 2.341 -11.228 1.00 92.88 95 GLN A CA 1
ATOM 807 C C . GLN A 1 95 ? 19.491 1.577 -11.983 1.00 92.88 95 GLN A C 1
ATOM 809 O O . GLN A 1 95 ? 18.324 1.966 -11.901 1.00 92.88 95 GLN A O 1
ATOM 814 N N . ARG A 1 96 ? 19.835 0.469 -12.658 1.00 92.62 96 ARG A N 1
ATOM 815 C CA . ARG A 1 96 ? 18.856 -0.365 -13.373 1.00 92.62 96 ARG A CA 1
ATOM 816 C C . ARG A 1 96 ? 17.762 -0.876 -12.442 1.00 92.62 96 ARG A C 1
ATOM 818 O O . ARG A 1 96 ? 16.574 -0.732 -12.732 1.00 92.62 96 ARG A O 1
ATOM 825 N N . ARG A 1 97 ? 18.158 -1.393 -11.278 1.00 94.06 97 ARG A N 1
ATOM 826 C CA . ARG A 1 97 ? 17.237 -1.845 -10.229 1.00 94.06 97 ARG A CA 1
ATOM 827 C C . ARG A 1 97 ? 16.327 -0.719 -9.735 1.00 94.06 97 ARG A C 1
ATOM 829 O O . ARG A 1 97 ? 15.117 -0.902 -9.611 1.00 94.06 97 ARG A O 1
ATOM 836 N N . SER A 1 98 ? 16.901 0.455 -9.478 1.00 95.00 98 SER A N 1
ATOM 837 C CA . SER A 1 98 ? 16.154 1.625 -9.000 1.00 95.00 98 SER A CA 1
ATOM 838 C C . SER A 1 98 ? 15.115 2.102 -10.018 1.00 95.00 98 SER A C 1
ATOM 840 O O . SER A 1 98 ? 13.980 2.396 -9.637 1.00 95.00 98 SER A O 1
ATOM 842 N N . LYS A 1 99 ? 15.461 2.114 -11.314 1.00 95.50 99 LYS A N 1
ATOM 843 C CA . LYS A 1 99 ? 14.524 2.420 -12.407 1.00 95.50 99 LYS A CA 1
ATOM 844 C C . LYS A 1 99 ? 13.365 1.424 -12.447 1.00 95.50 99 LYS A C 1
ATOM 846 O O . LYS A 1 99 ? 12.214 1.852 -12.508 1.00 95.50 99 LYS A O 1
ATOM 851 N N . THR A 1 100 ? 13.652 0.126 -12.331 1.00 95.62 100 THR A N 1
ATOM 852 C CA . THR A 1 100 ? 12.624 -0.926 -12.279 1.00 95.62 100 THR A CA 1
ATOM 853 C C . THR A 1 100 ? 11.655 -0.714 -11.121 1.00 95.62 100 THR A C 1
ATOM 855 O O . THR A 1 100 ? 10.447 -0.686 -11.336 1.00 95.62 100 THR A O 1
ATOM 858 N N . ILE A 1 101 ? 12.165 -0.494 -9.902 1.00 96.50 101 ILE A N 1
ATOM 859 C CA . ILE A 1 101 ? 11.320 -0.242 -8.724 1.00 96.50 101 ILE A CA 1
ATOM 860 C C . ILE A 1 101 ? 10.441 0.990 -8.950 1.00 96.50 101 ILE A C 1
ATOM 862 O O . ILE A 1 101 ? 9.240 0.932 -8.699 1.00 96.50 101 ILE A O 1
ATOM 866 N N . LYS A 1 102 ? 11.012 2.093 -9.451 1.00 96.31 102 LYS A N 1
ATOM 867 C CA . LYS A 1 102 ? 10.260 3.328 -9.710 1.00 96.31 102 LYS A CA 1
ATOM 868 C C . LYS A 1 102 ? 9.133 3.102 -10.723 1.00 96.31 102 LYS A C 1
ATOM 870 O O . LYS A 1 102 ? 8.015 3.544 -10.479 1.00 96.31 102 LYS A O 1
ATOM 875 N N . ALA A 1 103 ? 9.407 2.384 -11.812 1.00 94.62 103 ALA A N 1
ATOM 876 C CA . ALA A 1 103 ? 8.400 2.056 -12.818 1.00 94.62 103 ALA A CA 1
ATOM 877 C C . ALA A 1 103 ? 7.291 1.154 -12.253 1.00 94.62 103 ALA A C 1
ATOM 879 O O . ALA A 1 103 ? 6.115 1.421 -12.477 1.00 94.62 103 ALA A O 1
ATOM 880 N N . MET A 1 104 ? 7.641 0.128 -11.469 1.00 94.31 104 MET A N 1
ATOM 881 C CA . MET A 1 104 ? 6.650 -0.748 -10.836 1.00 94.31 104 MET A CA 1
ATOM 882 C C . MET A 1 104 ? 5.742 0.012 -9.869 1.00 94.31 104 MET A C 1
ATOM 884 O O . MET A 1 104 ? 4.536 -0.210 -9.876 1.00 94.31 104 MET A O 1
ATOM 888 N N . LEU A 1 105 ? 6.298 0.919 -9.061 1.00 94.44 105 LEU A N 1
ATOM 889 C CA . LEU A 1 105 ? 5.503 1.750 -8.157 1.00 94.44 105 LEU A CA 1
ATOM 890 C C . LEU A 1 105 ? 4.535 2.651 -8.932 1.00 94.44 105 LEU A C 1
ATOM 892 O O . LEU A 1 105 ? 3.361 2.689 -8.581 1.00 94.44 105 LEU A O 1
ATOM 896 N N . ALA A 1 106 ? 4.999 3.297 -10.004 1.00 92.50 106 ALA A N 1
ATOM 897 C CA . ALA A 1 106 ? 4.154 4.160 -10.825 1.00 92.50 106 ALA A CA 1
ATOM 898 C C . ALA A 1 106 ? 2.998 3.385 -11.481 1.00 92.50 106 ALA A C 1
ATOM 900 O O . ALA A 1 106 ? 1.859 3.838 -11.463 1.00 92.50 106 ALA A O 1
ATOM 901 N N . ILE A 1 107 ? 3.267 2.192 -12.014 1.00 90.69 107 ILE A N 1
ATOM 902 C CA . ILE A 1 107 ? 2.245 1.376 -12.686 1.00 90.69 107 ILE A CA 1
ATOM 903 C C . ILE A 1 107 ? 1.249 0.792 -11.675 1.00 90.69 107 ILE A C 1
ATOM 905 O O . ILE A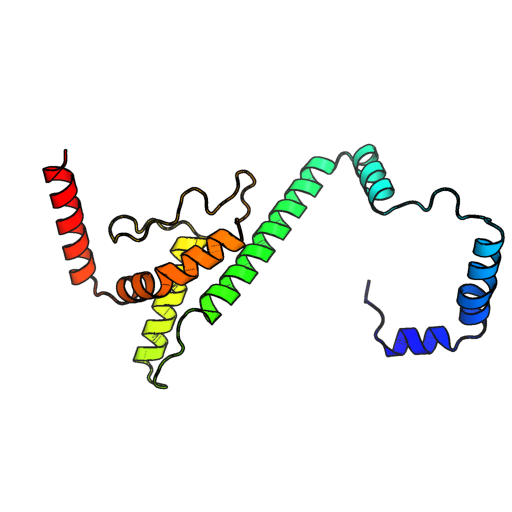 1 107 ? 0.043 0.860 -11.883 1.00 90.69 107 ILE A O 1
ATOM 909 N N . VAL A 1 108 ? 1.732 0.227 -10.564 1.00 90.81 108 VAL A N 1
ATOM 910 C CA . VAL A 1 108 ? 0.877 -0.489 -9.598 1.00 90.81 108 VAL A CA 1
ATOM 911 C C . VAL A 1 108 ? 0.124 0.454 -8.662 1.00 90.81 108 VAL A C 1
ATOM 913 O O . VAL A 1 108 ? -1.031 0.191 -8.324 1.00 90.81 108 VAL A O 1
ATOM 916 N N . LEU A 1 109 ? 0.790 1.503 -8.171 1.00 91.25 109 LEU A N 1
ATOM 917 C CA . LEU A 1 109 ? 0.252 2.359 -7.110 1.00 91.25 109 LEU A CA 1
ATOM 918 C C . LEU A 1 109 ? -0.329 3.661 -7.643 1.00 91.25 109 LEU A C 1
ATOM 920 O O . LEU A 1 109 ? -1.337 4.119 -7.109 1.00 91.25 109 LEU A O 1
ATOM 924 N N . ASP A 1 110 ? 0.306 4.239 -8.662 1.00 89.06 110 ASP A N 1
ATOM 925 C CA . ASP A 1 110 ? -0.098 5.530 -9.224 1.00 89.06 110 ASP A CA 1
ATOM 926 C C . ASP A 1 110 ? -0.948 5.362 -10.502 1.00 89.06 110 ASP A C 1
ATOM 928 O O . ASP A 1 110 ? -1.483 6.339 -11.017 1.00 89.06 110 ASP A O 1
ATOM 932 N N . GLY A 1 111 ? -1.123 4.124 -10.986 1.00 86.31 111 GLY A N 1
ATOM 933 C CA . GLY A 1 111 ? -1.997 3.795 -12.115 1.00 86.31 111 GLY A CA 1
ATOM 934 C C . GLY A 1 111 ? -1.450 4.211 -13.480 1.00 86.31 111 GLY A C 1
ATOM 935 O O . GLY A 1 111 ? -2.233 4.415 -14.404 1.00 86.31 111 GLY A O 1
ATOM 936 N N . LEU A 1 112 ? -0.126 4.357 -13.620 1.00 86.81 112 LEU A N 1
ATOM 937 C CA . LEU A 1 112 ? 0.501 4.677 -14.902 1.00 86.81 112 LEU A CA 1
ATOM 938 C C . LEU A 1 112 ? 0.163 3.604 -15.946 1.00 86.81 112 LEU A C 1
ATOM 940 O O . LEU A 1 112 ? 0.522 2.436 -15.773 1.00 86.81 112 LEU A O 1
ATOM 944 N N . ASP A 1 113 ? -0.461 4.016 -17.050 1.00 83.94 113 ASP A N 1
ATOM 945 C CA . ASP A 1 113 ? -0.739 3.116 -18.163 1.00 83.94 113 ASP A CA 1
ATOM 946 C C . ASP A 1 113 ? 0.523 2.881 -19.007 1.00 83.94 113 ASP A C 1
ATOM 948 O O . ASP A 1 113 ? 1.138 3.810 -19.531 1.00 83.94 113 ASP A O 1
ATOM 952 N N . ALA A 1 114 ? 0.911 1.613 -19.126 1.00 83.00 114 ALA A N 1
ATOM 953 C CA . ALA A 1 114 ? 1.980 1.135 -19.997 1.00 83.00 114 ALA A CA 1
ATOM 954 C C . ALA A 1 114 ? 1.465 0.027 -20.939 1.00 83.00 114 ALA A C 1
ATOM 956 O O . ALA A 1 114 ? 2.226 -0.843 -21.381 1.00 83.00 114 ALA A O 1
ATOM 957 N N . SER A 1 115 ? 0.162 0.046 -21.246 1.00 82.81 115 SER A N 1
ATOM 958 C CA . SER A 1 115 ? -0.515 -0.881 -22.157 1.00 82.81 115 SER A CA 1
ATOM 959 C C . SER A 1 115 ? 0.125 -0.912 -23.546 1.00 82.81 115 SER A C 1
ATOM 961 O O . SER A 1 115 ? 0.240 -1.987 -24.135 1.00 82.81 115 SER A O 1
ATOM 963 N N . GLU A 1 116 ? 0.643 0.226 -24.020 1.00 76.81 116 GLU A N 1
ATOM 964 C CA . GLU A 1 116 ? 1.410 0.353 -25.268 1.00 76.81 116 GLU A CA 1
ATOM 965 C C . GLU A 1 116 ? 2.660 -0.548 -25.315 1.00 76.81 116 GLU A C 1
ATOM 967 O O . GLU A 1 116 ? 3.093 -0.951 -26.391 1.00 76.81 116 GLU A O 1
ATOM 972 N N . PHE A 1 117 ? 3.186 -0.954 -24.155 1.00 76.75 117 PHE A N 1
ATOM 973 C CA . PHE A 1 117 ? 4.315 -1.882 -24.022 1.00 76.75 117 PHE A CA 1
ATOM 974 C C . PHE A 1 117 ? 3.890 -3.294 -23.576 1.00 76.75 117 PHE A C 1
ATOM 976 O O . PHE A 1 117 ? 4.726 -4.091 -23.146 1.00 76.75 117 PHE A O 1
ATOM 983 N N . GLY A 1 118 ? 2.592 -3.619 -23.621 1.00 79.12 118 GLY A N 1
ATOM 984 C CA . GLY A 1 118 ? 2.053 -4.897 -23.135 1.00 79.12 118 GLY A CA 1
ATOM 985 C C . GLY A 1 118 ? 2.043 -5.027 -21.604 1.00 79.12 118 GLY A C 1
ATOM 986 O O . GLY A 1 118 ? 1.929 -6.133 -21.057 1.00 79.12 118 GLY A O 1
ATOM 987 N N . ILE A 1 119 ? 2.174 -3.901 -20.899 1.00 82.75 119 ILE A N 1
ATOM 988 C CA . ILE A 1 119 ? 2.185 -3.815 -19.439 1.00 82.75 119 ILE A CA 1
ATOM 989 C C . ILE A 1 119 ? 0.930 -3.054 -19.003 1.00 82.75 119 ILE A C 1
ATOM 991 O O . ILE A 1 119 ? 0.980 -1.905 -18.581 1.00 82.75 119 ILE A O 1
ATOM 995 N N . ALA A 1 120 ? -0.217 -3.717 -19.120 1.00 76.69 120 ALA A N 1
ATOM 996 C CA . ALA A 1 120 ? -1.466 -3.227 -18.555 1.00 76.69 120 ALA A CA 1
ATOM 997 C C . ALA A 1 120 ? -1.671 -3.847 -17.168 1.00 76.69 120 ALA A C 1
ATOM 999 O O . ALA A 1 120 ? -1.710 -5.077 -17.021 1.00 76.69 120 ALA A O 1
ATOM 1000 N N . ALA A 1 121 ? -1.783 -2.998 -16.148 1.00 74.88 121 ALA A N 1
ATOM 1001 C CA . ALA A 1 121 ? -2.325 -3.414 -14.864 1.00 74.88 121 ALA A CA 1
ATOM 1002 C C . ALA A 1 121 ? -3.821 -3.731 -15.054 1.00 74.88 121 ALA A C 1
ATOM 1004 O O . ALA A 1 121 ? -4.536 -2.923 -15.647 1.00 74.88 121 ALA A O 1
ATOM 1005 N N . PRO A 1 122 ? -4.316 -4.896 -14.602 1.00 75.12 122 PRO A N 1
ATOM 1006 C CA . PRO A 1 122 ? -5.728 -5.217 -14.682 1.00 75.12 122 PRO A CA 1
ATOM 1007 C C . PRO A 1 122 ? -6.566 -4.134 -14.001 1.00 75.12 122 PRO A C 1
ATOM 1009 O O . PRO A 1 122 ? -6.267 -3.719 -12.880 1.00 75.12 122 PRO A O 1
ATOM 1012 N N . SER A 1 123 ? -7.661 -3.721 -14.639 1.00 70.38 123 SER A N 1
ATOM 1013 C CA . SER A 1 123 ? -8.607 -2.743 -14.077 1.00 70.38 123 SER A CA 1
ATOM 1014 C C . SER A 1 123 ? -9.196 -3.180 -12.727 1.00 70.38 123 SER A C 1
ATOM 1016 O O . SER A 1 123 ? -9.680 -2.360 -11.956 1.00 70.38 123 SER A O 1
ATOM 1018 N N . ASN A 1 124 ? -9.108 -4.474 -12.414 1.00 70.69 124 ASN A N 1
ATOM 1019 C CA . ASN A 1 124 ? -9.616 -5.111 -11.206 1.00 70.69 124 ASN A CA 1
ATOM 1020 C C . ASN A 1 124 ? -8.541 -5.383 -10.131 1.00 70.69 124 ASN A C 1
ATOM 1022 O O . ASN A 1 124 ? -8.767 -6.224 -9.255 1.00 70.69 124 ASN A O 1
ATOM 1026 N N . LEU A 1 125 ? -7.371 -4.730 -10.194 1.00 82.75 125 LEU A N 1
ATOM 1027 C CA . LEU A 1 125 ? -6.415 -4.749 -9.077 1.00 82.75 125 LEU A CA 1
ATOM 1028 C C . LEU A 1 125 ? -6.948 -3.973 -7.869 1.00 82.75 125 LEU A C 1
ATOM 1030 O O . LEU A 1 125 ? -6.726 -4.375 -6.727 1.00 82.75 125 LEU A O 1
ATOM 1034 N N . LEU A 1 126 ? -7.672 -2.882 -8.121 1.00 87.81 126 LEU A N 1
ATOM 1035 C CA . LEU A 1 126 ? -8.435 -2.178 -7.102 1.00 87.81 126 LEU A CA 1
ATOM 1036 C C . LEU A 1 126 ? -9.828 -2.795 -6.981 1.00 87.81 126 LEU A C 1
ATOM 1038 O O . LEU A 1 126 ? -10.492 -3.119 -7.965 1.00 87.81 126 LEU A O 1
ATOM 1042 N N . ARG A 1 127 ? -10.282 -2.933 -5.742 1.00 87.69 127 ARG A N 1
ATOM 1043 C CA . ARG A 1 127 ? -11.672 -3.220 -5.405 1.00 87.69 127 ARG A CA 1
ATOM 1044 C C . ARG A 1 127 ? -12.489 -1.934 -5.555 1.00 87.69 127 ARG A C 1
ATOM 1046 O O . ARG A 1 127 ? -11.947 -0.836 -5.438 1.00 87.69 127 ARG A O 1
ATOM 1053 N N . GLY A 1 128 ? -13.809 -2.053 -5.705 1.00 84.31 128 GLY A N 1
ATOM 1054 C CA . GLY A 1 128 ? -14.711 -0.895 -5.836 1.00 84.31 128 GLY A CA 1
ATOM 1055 C C . GLY A 1 128 ? -14.670 0.102 -4.664 1.00 84.31 128 GLY A C 1
ATOM 1056 O O . GLY A 1 128 ? -15.111 1.234 -4.804 1.00 84.31 128 GLY A O 1
ATOM 1057 N N . ASN A 1 129 ? -14.095 -0.281 -3.520 1.00 84.12 129 ASN A N 1
ATOM 1058 C CA . ASN A 1 129 ? -13.884 0.592 -2.362 1.00 84.12 129 ASN A CA 1
ATOM 1059 C C . ASN A 1 129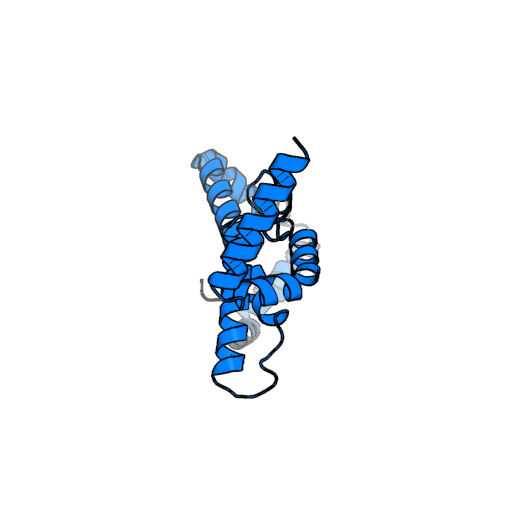 ? -12.523 1.328 -2.361 1.00 84.12 129 ASN A C 1
ATOM 1061 O O . ASN A 1 129 ? -12.176 1.948 -1.355 1.00 84.12 129 ASN A O 1
ATOM 1065 N N . GLY A 1 130 ? -11.736 1.229 -3.439 1.00 86.00 130 GLY A N 1
ATOM 1066 C CA . GLY A 1 130 ? -10.442 1.906 -3.589 1.00 86.00 130 GLY A CA 1
ATOM 1067 C C . GLY A 1 130 ? -9.265 1.250 -2.856 1.00 86.00 130 GLY A C 1
ATOM 1068 O O . GLY A 1 130 ? -8.202 1.861 -2.753 1.00 86.00 130 GLY A O 1
ATOM 1069 N N . THR A 1 131 ? -9.435 0.027 -2.346 1.00 91.19 131 THR A N 1
ATOM 1070 C CA . THR A 1 131 ? -8.356 -0.784 -1.748 1.00 91.19 131 THR A CA 1
ATOM 1071 C C . THR A 1 131 ? -7.862 -1.840 -2.735 1.00 91.19 131 THR A C 1
ATOM 1073 O O . THR A 1 131 ? -8.605 -2.252 -3.625 1.00 91.19 131 THR A O 1
ATOM 1076 N N . TRP A 1 132 ? -6.618 -2.300 -2.601 1.00 92.94 132 TRP A N 1
ATOM 1077 C CA . TRP A 1 132 ? -6.062 -3.324 -3.487 1.00 92.94 132 TRP A CA 1
ATOM 1078 C C . TRP A 1 132 ? -6.576 -4.724 -3.124 1.00 92.94 132 TRP A C 1
ATOM 1080 O O . TRP A 1 132 ? -6.681 -5.101 -1.951 1.00 92.94 132 TRP A O 1
ATOM 1090 N N . ASP A 1 133 ? -6.840 -5.543 -4.143 1.00 94.00 133 ASP A N 1
ATOM 1091 C CA . ASP A 1 133 ? -6.903 -6.993 -3.987 1.00 94.00 133 ASP A CA 1
ATOM 1092 C C . ASP A 1 133 ? -5.475 -7.518 -3.802 1.00 94.00 133 ASP A C 1
ATOM 1094 O O . ASP A 1 133 ? -4.746 -7.743 -4.768 1.00 94.00 133 ASP A O 1
ATOM 1098 N N . MET A 1 134 ? -5.041 -7.632 -2.544 1.00 94.25 134 MET A N 1
ATOM 1099 C CA . MET A 1 134 ? -3.643 -7.913 -2.208 1.00 94.25 134 MET A CA 1
ATOM 1100 C C . MET A 1 134 ? -3.107 -9.216 -2.830 1.00 94.25 134 MET A C 1
ATOM 1102 O O . MET A 1 134 ? -2.040 -9.151 -3.446 1.00 94.25 134 MET A O 1
ATOM 1106 N N . PRO A 1 135 ? -3.794 -10.376 -2.747 1.00 94.12 135 PRO A N 1
ATOM 1107 C CA . PRO A 1 135 ? -3.344 -11.597 -3.419 1.00 94.12 135 PRO A CA 1
ATOM 1108 C C . PRO A 1 135 ? -3.177 -11.427 -4.931 1.00 94.12 135 PRO A C 1
ATOM 1110 O O . PRO A 1 135 ? -2.103 -11.712 -5.465 1.00 94.12 135 PRO A O 1
ATOM 1113 N N . ARG A 1 136 ? -4.201 -10.901 -5.616 1.00 93.44 136 ARG A N 1
ATOM 1114 C CA . ARG A 1 136 ? -4.167 -10.713 -7.074 1.00 93.44 136 ARG A CA 1
ATOM 1115 C C . ARG A 1 136 ? -3.088 -9.715 -7.494 1.00 93.44 136 ARG A C 1
ATOM 1117 O O . ARG A 1 136 ? -2.373 -9.943 -8.465 1.00 93.44 136 ARG A O 1
ATOM 1124 N N . THR A 1 137 ? -2.944 -8.627 -6.744 1.00 94.19 137 THR A N 1
ATOM 1125 C CA . THR A 1 137 ? -1.945 -7.585 -7.009 1.00 94.19 137 THR A CA 1
ATOM 1126 C C . THR A 1 137 ? -0.529 -8.137 -6.872 1.00 94.19 137 THR A C 1
ATOM 1128 O O . THR A 1 137 ? 0.306 -7.903 -7.744 1.00 94.19 137 THR A O 1
ATOM 1131 N N . LYS A 1 138 ? -0.252 -8.918 -5.820 1.00 95.12 138 LYS A N 1
ATOM 1132 C CA . LYS A 1 138 ? 1.058 -9.558 -5.627 1.00 95.12 138 LYS A CA 1
ATOM 1133 C C . LYS A 1 138 ? 1.382 -10.559 -6.735 1.00 95.12 138 LYS A C 1
ATOM 1135 O O . LYS A 1 138 ? 2.510 -10.571 -7.225 1.00 95.12 138 LYS A O 1
ATOM 1140 N N . ASP A 1 139 ? 0.403 -11.354 -7.158 1.00 94.44 139 ASP A N 1
ATOM 1141 C CA . ASP A 1 139 ? 0.586 -12.303 -8.257 1.00 94.44 139 ASP A CA 1
ATOM 1142 C C . ASP A 1 139 ? 0.901 -11.595 -9.585 1.00 94.44 139 ASP A C 1
ATOM 1144 O O . ASP A 1 139 ? 1.888 -11.913 -10.254 1.00 94.44 139 ASP A O 1
ATOM 1148 N N . TRP A 1 140 ? 0.153 -10.541 -9.917 1.00 93.69 140 TRP A N 1
ATOM 1149 C CA . TRP A 1 140 ? 0.435 -9.731 -11.101 1.00 93.69 140 TRP A CA 1
ATOM 1150 C C . TRP A 1 140 ? 1.835 -9.097 -11.051 1.00 93.69 140 TRP A C 1
ATOM 1152 O O . TRP A 1 140 ? 2.595 -9.188 -12.015 1.00 93.69 140 TRP A O 1
ATOM 1162 N N . ILE A 1 141 ? 2.222 -8.522 -9.906 1.00 94.00 141 ILE A N 1
ATOM 1163 C CA . ILE A 1 141 ? 3.567 -7.964 -9.685 1.00 94.00 141 ILE A CA 1
ATOM 1164 C C . ILE A 1 141 ? 4.649 -9.004 -9.997 1.00 94.00 141 ILE A C 1
ATOM 1166 O O . ILE A 1 141 ? 5.604 -8.709 -10.720 1.00 94.00 141 ILE A O 1
ATOM 1170 N N . ARG A 1 142 ? 4.487 -10.225 -9.477 1.00 94.31 142 ARG A N 1
ATOM 1171 C CA . ARG A 1 142 ? 5.433 -11.329 -9.667 1.00 94.31 142 ARG A CA 1
ATOM 1172 C C . ARG A 1 142 ? 5.571 -11.716 -11.138 1.00 94.31 142 ARG A C 1
ATOM 1174 O O . ARG A 1 142 ? 6.686 -11.907 -11.608 1.00 94.31 142 ARG A O 1
ATOM 1181 N N . THR A 1 143 ? 4.467 -11.790 -11.877 1.00 92.94 143 THR A N 1
ATOM 1182 C CA . THR A 1 143 ? 4.499 -12.155 -13.306 1.00 92.94 143 THR A CA 1
ATOM 1183 C C . THR A 1 143 ? 5.070 -11.047 -14.198 1.00 92.94 143 THR A C 1
ATOM 1185 O O . THR A 1 143 ? 5.660 -11.333 -15.241 1.00 92.94 143 THR A O 1
ATOM 1188 N N . LYS A 1 144 ? 4.932 -9.773 -13.806 1.00 92.25 144 LYS A N 1
ATOM 1189 C CA . LYS A 1 144 ? 5.331 -8.623 -14.635 1.00 92.25 144 LYS A CA 1
ATOM 1190 C C . LYS A 1 144 ? 6.687 -8.011 -14.297 1.00 92.25 144 LYS A C 1
ATOM 1192 O O . LYS A 1 144 ? 7.184 -7.222 -15.101 1.00 92.25 144 LYS A O 1
ATOM 1197 N N . VAL A 1 145 ? 7.328 -8.394 -13.189 1.00 93.25 145 VAL A N 1
ATOM 1198 C CA . VAL A 1 145 ? 8.607 -7.813 -12.727 1.00 93.25 145 VAL A CA 1
ATOM 1199 C C . VAL A 1 145 ? 9.685 -7.757 -13.818 1.00 93.25 145 VAL A C 1
ATOM 1201 O O . VAL A 1 145 ? 10.278 -6.701 -14.038 1.00 93.25 145 VAL A O 1
ATOM 1204 N N . HIS A 1 146 ? 9.896 -8.843 -14.568 1.00 91.69 146 HIS A N 1
ATOM 1205 C CA . HIS A 1 146 ? 10.916 -8.897 -15.624 1.00 91.69 146 HIS A CA 1
ATOM 1206 C C . HIS A 1 146 ? 10.569 -8.017 -16.831 1.00 91.69 146 HIS A C 1
ATOM 1208 O O . HIS A 1 146 ? 11.443 -7.375 -17.414 1.00 91.69 146 HIS A O 1
ATOM 1214 N N . PHE A 1 147 ? 9.291 -7.955 -17.209 1.00 91.69 147 PHE A N 1
ATOM 1215 C CA . PHE A 1 147 ? 8.823 -7.121 -18.319 1.00 91.69 147 PHE A CA 1
ATOM 1216 C C . PHE A 1 147 ? 8.948 -5.637 -17.981 1.00 91.69 147 PHE A C 1
ATOM 1218 O O . PHE A 1 147 ? 9.503 -4.872 -18.769 1.00 91.69 147 PHE A O 1
ATOM 1225 N N . ILE A 1 148 ? 8.522 -5.254 -16.776 1.00 92.88 148 ILE A N 1
ATOM 1226 C CA . ILE A 1 148 ? 8.657 -3.883 -16.278 1.00 92.88 148 ILE A CA 1
ATOM 1227 C C . ILE A 1 148 ? 10.132 -3.512 -16.134 1.00 92.88 148 ILE A C 1
ATOM 1229 O O . ILE A 1 148 ? 10.513 -2.402 -16.491 1.00 92.88 148 ILE A O 1
ATOM 1233 N N . GLY A 1 149 ? 10.980 -4.436 -15.676 1.00 92.56 149 GLY A N 1
ATOM 1234 C CA . GLY A 1 149 ? 12.420 -4.211 -15.588 1.00 92.56 149 GLY A CA 1
ATOM 1235 C C . GLY A 1 149 ? 13.067 -3.917 -16.938 1.00 92.56 149 GLY A C 1
ATOM 1236 O O . GLY A 1 149 ? 13.857 -2.980 -17.035 1.00 92.56 149 GLY A O 1
ATOM 1237 N N . ARG A 1 150 ? 12.692 -4.649 -17.994 1.00 91.06 150 ARG A N 1
ATOM 1238 C CA . ARG A 1 150 ? 13.143 -4.348 -19.362 1.00 91.06 150 ARG A CA 1
ATOM 1239 C C . ARG A 1 150 ? 12.644 -2.978 -19.817 1.00 91.06 150 ARG A C 1
ATOM 1241 O O . ARG A 1 150 ? 13.457 -2.128 -20.156 1.00 91.06 150 ARG A O 1
ATOM 1248 N N . TYR A 1 151 ? 11.339 -2.728 -19.719 1.00 91.25 151 TYR A N 1
ATOM 1249 C CA . TYR A 1 151 ? 10.730 -1.447 -20.093 1.00 91.25 151 TYR A CA 1
ATOM 1250 C C . TYR A 1 151 ? 11.362 -0.237 -19.381 1.00 91.25 151 TYR A C 1
ATOM 1252 O O . TYR A 1 151 ? 11.660 0.788 -19.997 1.00 91.25 151 TYR A O 1
ATOM 1260 N N . ALA A 1 152 ? 11.599 -0.347 -18.074 1.00 92.75 152 ALA A N 1
ATOM 1261 C CA . ALA A 1 152 ? 12.167 0.731 -17.271 1.00 92.75 152 ALA A CA 1
ATOM 1262 C C . ALA A 1 152 ? 13.602 1.094 -17.683 1.00 92.75 152 ALA A C 1
ATOM 1264 O O . ALA A 1 152 ? 14.038 2.223 -17.449 1.00 92.75 152 ALA A O 1
ATOM 1265 N N . ASN A 1 153 ? 14.325 0.146 -18.283 1.00 92.94 153 ASN A N 1
ATOM 1266 C CA . ASN A 1 153 ? 15.730 0.282 -18.652 1.00 92.94 153 ASN A CA 1
ATOM 1267 C C . ASN A 1 153 ? 15.972 0.475 -20.154 1.00 92.94 153 ASN A C 1
ATOM 1269 O O . ASN A 1 153 ? 17.115 0.715 -20.530 1.00 92.94 153 ASN A O 1
ATOM 1273 N N . MET A 1 154 ? 14.924 0.434 -20.980 1.00 91.88 154 MET A N 1
ATOM 1274 C CA . MET A 1 154 ? 1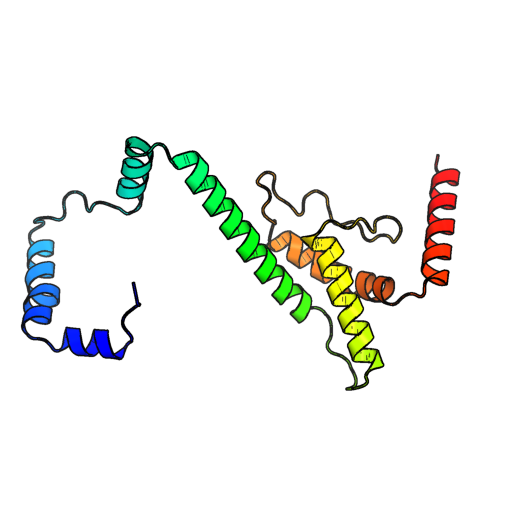4.996 0.810 -22.393 1.00 91.88 154 MET A CA 1
ATOM 1275 C C . MET A 1 154 ? 15.393 2.281 -22.562 1.00 91.88 154 MET A C 1
ATOM 1277 O O . MET A 1 154 ? 14.977 3.157 -21.790 1.00 91.88 154 MET A O 1
ATOM 1281 N N . SER A 1 155 ? 16.167 2.544 -23.609 1.00 90.00 155 SER A N 1
ATOM 1282 C CA . SER A 1 155 ? 16.465 3.880 -24.117 1.00 90.00 155 SER A CA 1
ATOM 1283 C C . SER A 1 155 ? 15.207 4.573 -24.658 1.00 90.00 155 SER A C 1
ATOM 1285 O O . SER A 1 155 ? 14.179 3.944 -24.918 1.00 90.00 155 SER A O 1
ATOM 1287 N N . ALA A 1 156 ? 15.277 5.894 -24.832 1.00 86.56 156 ALA A N 1
ATOM 1288 C CA . ALA A 1 156 ? 14.172 6.663 -25.404 1.00 86.56 156 ALA A CA 1
ATOM 1289 C C . ALA A 1 156 ? 13.845 6.215 -26.841 1.00 86.56 156 ALA A C 1
ATOM 1291 O O . ALA A 1 156 ? 12.677 6.002 -27.153 1.00 86.56 156 ALA A O 1
ATOM 1292 N N . ALA A 1 157 ? 14.875 5.974 -27.659 1.00 88.25 157 ALA A N 1
ATOM 1293 C CA . ALA A 1 157 ? 14.727 5.509 -29.037 1.00 88.25 157 ALA A CA 1
ATOM 1294 C C . ALA A 1 157 ? 14.029 4.139 -29.127 1.00 88.25 157 ALA A C 1
ATOM 1296 O O . ALA A 1 157 ? 13.148 3.942 -29.960 1.00 88.25 157 ALA A O 1
ATOM 1297 N N . GLU A 1 158 ? 14.358 3.195 -28.236 1.00 87.44 158 GLU A N 1
ATOM 1298 C CA . GLU A 1 158 ? 13.677 1.890 -28.186 1.00 87.44 158 GLU A CA 1
ATOM 1299 C C . GLU A 1 158 ? 12.195 2.027 -27.821 1.00 87.44 158 GLU A C 1
ATOM 1301 O O . GLU A 1 158 ? 11.347 1.346 -28.400 1.00 87.44 158 GLU A O 1
ATOM 1306 N N . LYS A 1 159 ? 11.866 2.922 -26.881 1.00 85.62 159 LYS A N 1
ATOM 1307 C CA . LYS A 1 159 ? 10.471 3.184 -26.500 1.00 85.62 159 LYS A CA 1
ATOM 1308 C C . LYS A 1 159 ? 9.683 3.817 -27.639 1.00 85.62 159 LYS A C 1
ATOM 1310 O O . LYS A 1 159 ? 8.541 3.432 -27.862 1.00 85.62 159 LYS A O 1
ATOM 1315 N N . GLU A 1 160 ? 10.281 4.763 -28.352 1.00 86.38 160 GLU A N 1
ATOM 1316 C CA . GLU A 1 160 ? 9.666 5.420 -29.505 1.00 86.38 160 GLU A CA 1
ATOM 1317 C C . GLU A 1 160 ? 9.398 4.431 -30.643 1.00 86.38 160 GLU A C 1
ATOM 1319 O O . GLU A 1 160 ? 8.286 4.384 -31.166 1.00 86.38 160 GLU A O 1
ATOM 1324 N N . LYS A 1 161 ? 10.361 3.551 -30.942 1.00 87.06 161 LYS A N 1
ATOM 1325 C CA . LYS A 1 161 ? 10.179 2.477 -31.924 1.00 87.06 161 LYS A CA 1
ATOM 1326 C C . LYS A 1 161 ? 9.024 1.542 -31.552 1.00 87.06 161 LYS A C 1
ATOM 1328 O O . LYS A 1 161 ? 8.169 1.262 -32.387 1.00 87.06 161 LYS A O 1
ATOM 1333 N N . LEU A 1 162 ? 8.965 1.088 -30.297 1.00 84.38 162 LEU A N 1
ATOM 1334 C CA . LEU A 1 162 ? 7.880 0.223 -29.816 1.00 84.38 162 LEU A CA 1
ATOM 1335 C C . LEU A 1 162 ? 6.511 0.911 -29.883 1.00 84.38 162 LEU A C 1
ATOM 1337 O O . LEU A 1 162 ? 5.524 0.265 -30.230 1.00 84.38 162 LEU A O 1
ATOM 1341 N N . ARG A 1 163 ? 6.451 2.216 -29.595 1.00 84.69 163 ARG A N 1
ATOM 1342 C CA . ARG A 1 163 ? 5.226 3.013 -29.747 1.00 84.69 163 ARG A CA 1
ATOM 1343 C C . ARG A 1 163 ? 4.778 3.085 -31.199 1.00 84.69 163 ARG A C 1
ATOM 1345 O O . ARG A 1 163 ? 3.615 2.804 -31.460 1.00 84.69 163 ARG A O 1
ATOM 1352 N N . ALA A 1 164 ? 5.694 3.391 -32.117 1.00 86.06 164 ALA A N 1
ATOM 1353 C CA . ALA A 1 164 ? 5.409 3.463 -33.549 1.00 86.06 164 ALA A CA 1
ATOM 1354 C C . ALA A 1 164 ? 4.916 2.116 -34.114 1.00 86.06 164 ALA A C 1
ATOM 1356 O O . ALA A 1 164 ? 3.977 2.067 -34.907 1.00 86.06 164 ALA A O 1
ATOM 1357 N N . GLU A 1 165 ? 5.506 1.001 -33.672 1.00 84.81 165 GLU A N 1
ATOM 1358 C CA . GLU A 1 165 ? 5.029 -0.338 -34.032 1.00 84.81 165 GLU A CA 1
ATOM 1359 C C . GLU A 1 165 ? 3.642 -0.642 -33.445 1.00 84.81 165 GLU A C 1
ATOM 1361 O O . GLU A 1 165 ? 2.822 -1.291 -34.097 1.00 84.81 165 GLU A O 1
ATOM 1366 N N . ALA A 1 166 ? 3.359 -0.188 -32.221 1.00 81.56 166 ALA A N 1
ATOM 1367 C CA . ALA A 1 166 ? 2.068 -0.392 -31.573 1.00 81.56 166 ALA A CA 1
ATOM 1368 C C . ALA A 1 166 ? 0.941 0.416 -32.238 1.00 81.56 166 ALA A C 1
ATOM 1370 O O . ALA A 1 166 ? -0.164 -0.112 -32.372 1.00 81.56 166 ALA A O 1
ATOM 1371 N N . THR A 1 167 ? 1.197 1.654 -32.676 1.00 83.25 167 THR A N 1
ATOM 1372 C CA . THR A 1 167 ? 0.237 2.443 -33.470 1.00 83.25 167 THR A CA 1
ATOM 1373 C C . THR A 1 167 ? -0.032 1.789 -34.815 1.00 83.25 167 THR A C 1
ATOM 1375 O O . THR A 1 167 ? -1.193 1.546 -35.132 1.00 83.25 167 THR A O 1
ATOM 1378 N N . LYS A 1 168 ? 1.012 1.371 -35.539 1.00 83.12 168 LYS A N 1
ATOM 1379 C CA . LYS A 1 168 ? 0.850 0.692 -36.832 1.00 83.12 168 LYS A CA 1
ATOM 1380 C C . LYS A 1 168 ? -0.001 -0.583 -36.726 1.00 83.12 168 LYS A C 1
ATOM 1382 O O . LYS A 1 168 ? -0.918 -0.787 -37.510 1.00 83.12 168 LYS A O 1
ATOM 1387 N N . ARG A 1 169 ? 0.220 -1.412 -35.695 1.00 80.31 169 ARG A N 1
ATOM 1388 C CA . ARG A 1 169 ? -0.606 -2.615 -35.448 1.00 80.31 169 ARG A CA 1
ATOM 1389 C C . ARG A 1 169 ? -2.061 -2.307 -35.089 1.00 80.31 169 ARG A C 1
ATOM 1391 O O . ARG A 1 169 ? -2.905 -3.185 -35.249 1.00 80.31 169 ARG A O 1
ATOM 1398 N N . LYS A 1 170 ? -2.350 -1.133 -34.519 1.00 78.62 170 LYS A N 1
ATOM 1399 C CA . LYS A 1 170 ? -3.729 -0.701 -34.246 1.00 78.62 170 LYS A CA 1
ATOM 1400 C C . LYS A 1 170 ? -4.418 -0.244 -35.529 1.00 78.62 170 LYS A C 1
ATOM 1402 O O . LYS A 1 170 ? -5.575 -0.588 -35.713 1.00 78.62 170 LYS A O 1
ATOM 1407 N N . GLU A 1 171 ? -3.701 0.460 -36.400 1.00 78.38 171 GLU A N 1
ATOM 1408 C CA . GLU A 1 171 ? -4.195 0.906 -37.710 1.00 78.38 171 GLU A CA 1
ATOM 1409 C C . GLU A 1 171 ? -4.460 -0.268 -38.663 1.00 78.38 171 GLU A C 1
ATOM 1411 O O . GLU A 1 171 ? -5.460 -0.263 -39.361 1.00 78.38 171 GLU A O 1
ATOM 1416 N N . GLU A 1 172 ? -3.626 -1.312 -38.648 1.00 73.38 172 GLU A N 1
ATOM 1417 C CA . GLU A 1 172 ? -3.816 -2.521 -39.475 1.00 73.38 172 GLU A CA 1
ATOM 1418 C C . GLU A 1 172 ? -4.932 -3.460 -38.971 1.00 73.38 172 GLU A C 1
ATOM 1420 O O . GLU A 1 172 ? -5.310 -4.403 -39.666 1.00 73.38 172 GLU A O 1
ATOM 1425 N N . ARG A 1 173 ? -5.414 -3.266 -37.736 1.00 70.50 173 ARG A N 1
ATOM 1426 C CA . ARG A 1 173 ? -6.467 -4.088 -37.107 1.00 70.50 173 ARG A CA 1
ATOM 1427 C C . ARG A 1 173 ? -7.822 -3.383 -37.010 1.00 70.50 173 ARG A C 1
ATOM 1429 O O . ARG A 1 173 ? -8.777 -4.032 -36.580 1.00 70.50 173 ARG A O 1
ATOM 1436 N N . GLY A 1 174 ? -7.875 -2.087 -37.312 1.00 51.69 174 GLY A N 1
ATOM 1437 C CA . GLY A 1 174 ? -9.108 -1.305 -37.435 1.00 51.69 174 GLY A CA 1
ATOM 1438 C C . GLY A 1 174 ? -9.631 -1.351 -38.859 1.00 51.69 174 GLY A C 1
ATOM 1439 O O . GLY A 1 174 ? -10.870 -1.296 -38.999 1.00 51.69 174 GLY A O 1
#

Radius of gyration: 27.3 Å; chains: 1; bounding box: 53×30×86 Å

Organism: NCBI:txid78864

Secondary structure (DSSP, 8-state):
-----HHHHHHHHTSHHHHIIIIIIHHHHHHTTTT-S----HHHHHHHHHHHH--HHHHHHHHHHHHHHHHHHHHHHHHHHHSPPPSSS-HHHHHHHHHHHHHHHHHHHS---BGGGTBPPPTTSB-TTS-B-HHHHHHHHHHHHHHHHHHHH--HHHHHHHHHHHHHHHHTT-

Foldseek 3Di:
DPPDDPVVVVVLCPDPVSCCVVVPVVVVCVVVVHPPPDDCDPVNVVVVCCVPVVCVVVVVVVVLVVQQVVLLVVVLVLLLVLQDDQPDPDPVSVVLSVLLSVQLSCCLPVVDDPVLLVDHDPPQQADPSRHGPNVVSSVSSNVCSVSSSVVSPDDPVVVVVSNVVSVVVVVVVD

pLDDT: mean 86.45, std 10.64, range [38.0, 97.44]